Protein AF-A0A847GW94-F1 (afdb_monomer_lite)

Sequence (74 aa):
MTQLITATFVDGMLKPDEELGLTAGTKVRLFLELPDDVHDQRQAACAELDRLCDEFPIELRGPHLTRDQLHERH

Foldseek 3Di:
DDDDWAFDDDPNDTHTPDDPPDDPPDDDDDDDDDPCPVVVVVVVVVVVVVVCCVVPPPPPPDDPDDPVSVVPPD

Structure (mmCIF, N/CA/C/O backbone):
data_AF-A0A847GW94-F1
#
_entry.id   AF-A0A847GW94-F1
#
loop_
_atom_site.group_PDB
_atom_site.id
_atom_site.type_symbol
_atom_site.label_atom_id
_atom_site.label_alt_id
_atom_site.label_comp_id
_atom_site.label_asym_id
_atom_site.label_entity_id
_atom_site.label_seq_id
_atom_site.pdbx_PDB_ins_code
_atom_site.Cartn_x
_atom_site.Cartn_y
_atom_site.Cartn_z
_atom_site.occupancy
_atom_site.B_iso_or_equiv
_atom_site.auth_seq_id
_atom_site.auth_comp_id
_atom_site.auth_asym_id
_atom_site.auth_atom_id
_atom_site.pdbx_PDB_model_num
ATOM 1 N N . MET A 1 1 ? -18.787 -9.780 1.677 1.00 61.56 1 MET A N 1
ATOM 2 C CA . MET A 1 1 ? -18.505 -8.479 1.036 1.00 61.56 1 MET A CA 1
ATOM 3 C C . MET A 1 1 ? -17.431 -7.792 1.857 1.00 61.56 1 MET A C 1
ATOM 5 O O . MET A 1 1 ? -17.469 -7.928 3.073 1.00 61.56 1 MET A O 1
ATOM 9 N N . THR A 1 2 ? -16.460 -7.147 1.216 1.00 72.00 2 THR A N 1
ATOM 10 C CA . THR A 1 2 ? -15.367 -6.440 1.901 1.00 72.00 2 THR A CA 1
ATOM 11 C C . THR A 1 2 ? -15.682 -4.953 1.865 1.00 72.00 2 THR A C 1
ATOM 13 O O . THR A 1 2 ? -15.897 -4.420 0.780 1.00 72.00 2 THR A O 1
ATOM 16 N N . GLN A 1 3 ? -15.742 -4.306 3.026 1.00 79.62 3 GLN A N 1
ATOM 17 C CA . GLN A 1 3 ? -15.920 -2.860 3.141 1.00 79.62 3 GLN A CA 1
ATOM 18 C C . GLN A 1 3 ? -14.551 -2.225 3.391 1.00 79.62 3 GLN A C 1
ATOM 20 O O . GLN A 1 3 ? -13.788 -2.721 4.221 1.00 79.62 3 GLN A O 1
ATOM 25 N N . LEU A 1 4 ? -14.231 -1.170 2.644 1.00 85.25 4 LEU A N 1
ATOM 26 C CA . LEU A 1 4 ? -13.065 -0.331 2.902 1.00 85.25 4 LEU A CA 1
ATOM 27 C C . LEU A 1 4 ? -13.530 0.838 3.767 1.00 85.25 4 LEU A C 1
ATOM 29 O O . LEU A 1 4 ? -14.498 1.502 3.409 1.00 85.25 4 LEU A O 1
ATOM 33 N N . ILE A 1 5 ? -12.876 1.043 4.907 1.00 88.75 5 ILE A N 1
ATOM 34 C CA . ILE A 1 5 ? -13.198 2.123 5.841 1.00 88.75 5 ILE A CA 1
ATOM 35 C C . ILE A 1 5 ? -11.903 2.855 6.147 1.00 88.75 5 ILE A C 1
ATOM 37 O O . ILE A 1 5 ? -10.909 2.227 6.522 1.00 8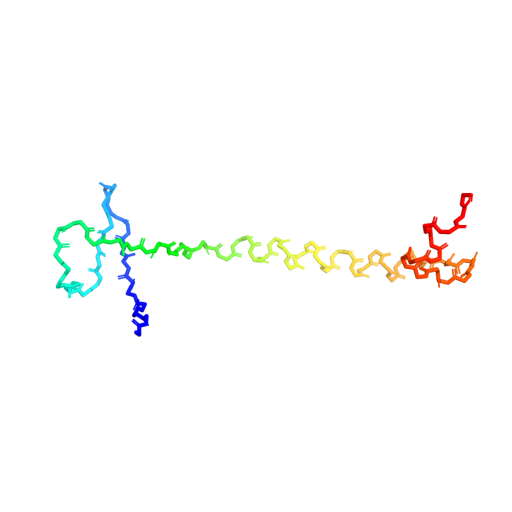8.75 5 ILE A O 1
ATOM 41 N N . THR A 1 6 ? -11.924 4.168 5.961 1.00 90.62 6 THR A N 1
ATOM 42 C CA . THR A 1 6 ? -10.781 5.039 6.217 1.00 90.62 6 THR A CA 1
ATOM 43 C C . THR A 1 6 ? -10.691 5.346 7.709 1.00 90.62 6 THR A C 1
ATOM 45 O O . THR A 1 6 ? -11.698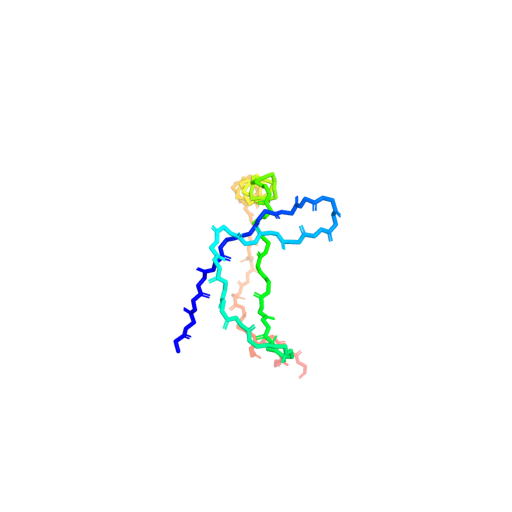 5.406 8.422 1.00 90.62 6 THR A O 1
ATOM 48 N N . ALA A 1 7 ? -9.465 5.466 8.206 1.00 92.06 7 ALA A N 1
ATOM 49 C CA . ALA A 1 7 ? -9.196 5.812 9.588 1.00 92.06 7 ALA A CA 1
ATOM 50 C C . ALA A 1 7 ? -7.978 6.726 9.665 1.00 92.06 7 ALA A C 1
ATOM 52 O O . ALA A 1 7 ? -6.968 6.489 9.000 1.00 92.06 7 ALA A O 1
ATOM 53 N N . THR A 1 8 ? -8.048 7.723 10.539 1.00 92.06 8 THR A N 1
ATOM 54 C CA . THR A 1 8 ? -6.923 8.612 10.822 1.00 92.06 8 THR A CA 1
ATOM 55 C C . THR A 1 8 ? -6.118 8.077 12.002 1.00 92.06 8 THR A C 1
ATOM 57 O O . THR A 1 8 ? -6.674 7.706 13.038 1.00 92.06 8 THR A O 1
ATOM 60 N N . PHE A 1 9 ? -4.793 8.047 11.875 1.00 90.06 9 PHE A N 1
ATOM 61 C CA . PHE A 1 9 ? -3.904 7.692 12.978 1.00 90.06 9 PHE A CA 1
ATOM 62 C C . PHE A 1 9 ? -3.610 8.923 13.847 1.00 90.06 9 PHE A C 1
ATOM 64 O O . PHE A 1 9 ? -2.980 9.872 13.385 1.00 90.06 9 PHE A O 1
ATOM 71 N N . VAL A 1 10 ? -4.064 8.909 15.105 1.00 93.25 10 VAL A N 1
ATOM 72 C CA . VAL A 1 10 ? -3.892 10.013 16.066 1.00 93.25 10 VAL A CA 1
ATOM 73 C C . VAL A 1 10 ? -3.489 9.440 17.423 1.00 93.25 10 VAL A C 1
ATOM 75 O O . VAL A 1 10 ? -4.185 8.579 17.960 1.00 93.25 10 VAL A O 1
ATOM 78 N N . ASP A 1 11 ? -2.371 9.911 17.979 1.00 92.44 11 ASP A N 1
ATOM 79 C CA . ASP A 1 11 ? -1.865 9.531 19.310 1.00 92.44 11 ASP A CA 1
ATOM 80 C C . ASP A 1 11 ? -1.718 8.012 19.532 1.00 92.44 11 ASP A C 1
ATOM 82 O O . ASP A 1 11 ? -2.035 7.481 20.596 1.00 92.44 11 ASP A O 1
ATOM 86 N N . GLY A 1 12 ? -1.256 7.276 18.516 1.00 91.62 12 GLY A N 1
ATOM 87 C CA . GLY A 1 12 ? -1.085 5.822 18.620 1.00 91.62 12 GLY A CA 1
ATOM 88 C C . GLY A 1 12 ? -2.364 5.010 18.397 1.00 91.62 12 GLY A C 1
ATOM 89 O O . GLY A 1 12 ? -2.324 3.784 18.493 1.00 91.62 12 GLY A O 1
ATOM 90 N N . MET A 1 13 ? -3.488 5.663 18.086 1.00 91.06 13 MET A N 1
ATOM 91 C CA . MET A 1 13 ? -4.787 5.026 17.884 1.00 91.06 13 MET A CA 1
ATOM 92 C C . MET A 1 13 ? -5.315 5.286 16.469 1.00 91.06 13 MET A C 1
ATOM 94 O O . MET A 1 13 ? -5.280 6.412 15.976 1.00 91.06 13 MET A O 1
ATOM 98 N N . LEU A 1 14 ? -5.836 4.244 15.816 1.00 91.12 14 LEU A N 1
ATOM 99 C CA . LEU A 1 14 ? -6.584 4.383 14.564 1.00 91.12 14 LEU A CA 1
ATOM 100 C C . LEU A 1 14 ? -8.019 4.794 14.894 1.00 91.12 14 LEU A C 1
ATOM 102 O O . LEU A 1 14 ? -8.724 4.058 15.586 1.00 91.12 14 LEU A O 1
ATOM 106 N N . LYS A 1 15 ? -8.433 5.962 14.407 1.00 92.12 15 LYS A N 1
ATOM 107 C CA . LYS A 1 15 ? -9.783 6.506 14.564 1.00 92.12 15 LYS A CA 1
ATOM 108 C C . LYS A 1 15 ? -10.516 6.396 13.227 1.00 92.12 15 LYS A C 1
ATOM 110 O O . LYS A 1 15 ? -10.177 7.150 12.319 1.00 92.12 15 LYS A O 1
ATOM 115 N N . PRO A 1 16 ? -11.450 5.446 13.077 1.00 92.31 16 PRO A N 1
ATOM 116 C CA . PRO A 1 16 ? -12.276 5.336 11.883 1.00 92.31 16 PRO A CA 1
ATOM 117 C C . PRO A 1 16 ? -13.115 6.592 11.668 1.00 92.31 16 PRO A C 1
ATOM 119 O O . PRO A 1 16 ? -13.586 7.183 12.641 1.00 92.31 16 PRO A O 1
ATOM 122 N N . ASP A 1 17 ? -13.344 6.948 10.409 1.00 91.69 17 ASP A N 1
ATOM 123 C CA . ASP A 1 17 ? -14.192 8.096 10.065 1.00 91.69 17 ASP A CA 1
ATOM 124 C C . ASP A 1 17 ? -15.688 7.795 10.299 1.00 91.69 17 ASP A C 1
ATOM 126 O O . ASP A 1 17 ? -16.502 8.707 10.441 1.00 91.69 17 ASP A O 1
ATOM 130 N N . GLU A 1 18 ? -16.044 6.509 10.400 1.00 90.69 18 GLU A N 1
ATOM 131 C CA . GLU A 1 18 ? -17.400 6.009 10.645 1.00 90.69 18 GLU A CA 1
ATOM 132 C C . GLU A 1 18 ? -17.424 4.940 11.748 1.00 90.69 18 GLU A C 1
ATOM 134 O O . GLU A 1 18 ? -16.448 4.225 11.987 1.00 90.69 18 GLU A O 1
ATOM 139 N N . GLU A 1 19 ? -18.568 4.778 12.416 1.00 87.75 19 GLU A N 1
ATOM 140 C CA . GLU A 1 19 ? -18.735 3.744 13.436 1.00 87.75 19 GLU A CA 1
ATOM 141 C C . GLU A 1 19 ? -18.772 2.344 12.802 1.00 87.75 19 GLU A C 1
ATOM 143 O O . GLU A 1 19 ? -19.668 2.004 12.034 1.00 87.75 19 GLU A O 1
ATOM 148 N N . LEU A 1 20 ? -17.785 1.507 13.140 1.00 87.25 20 LEU A N 1
ATOM 149 C CA . LEU A 1 20 ? -17.576 0.221 12.468 1.00 87.25 20 LEU A CA 1
ATOM 150 C C . LEU A 1 20 ? -18.606 -0.861 12.846 1.00 87.25 20 LEU A C 1
ATOM 152 O O . LEU A 1 20 ? -18.700 -1.880 12.164 1.00 87.25 20 LEU A O 1
ATOM 156 N N . GLY A 1 21 ? -19.309 -0.704 13.976 1.00 86.75 21 GLY A N 1
ATOM 157 C CA . GLY A 1 21 ? -20.263 -1.700 14.485 1.00 86.75 21 GLY A CA 1
ATOM 158 C C . GLY A 1 21 ? -19.667 -3.099 14.727 1.00 86.75 21 GLY A C 1
ATOM 159 O O . GLY A 1 21 ? -20.395 -4.090 14.713 1.00 86.75 21 GLY A O 1
ATOM 160 N N . LEU A 1 22 ? -18.345 -3.210 14.912 1.00 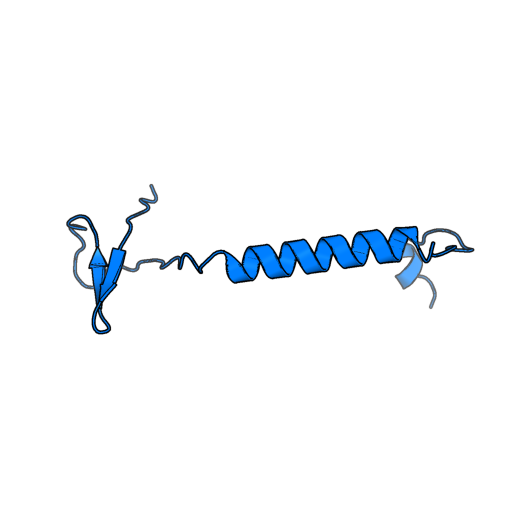86.69 22 LEU A N 1
ATOM 161 C CA . LEU A 1 22 ? -17.658 -4.499 15.040 1.00 86.69 22 LEU A CA 1
ATOM 162 C C . LEU A 1 22 ? -17.721 -5.026 16.471 1.00 86.69 22 LEU A C 1
ATOM 164 O O . LEU A 1 22 ? -17.475 -4.308 17.439 1.00 86.69 22 LEU A O 1
ATOM 168 N N . THR A 1 23 ? -17.958 -6.327 16.607 1.00 90.19 23 THR A N 1
ATOM 169 C CA . THR A 1 23 ? -17.851 -7.013 17.896 1.00 90.19 23 THR A CA 1
ATOM 170 C C . THR A 1 23 ? -16.387 -7.233 18.277 1.00 90.19 23 THR A C 1
ATOM 172 O O . THR A 1 23 ? -15.521 -7.400 17.409 1.00 90.19 23 THR A O 1
ATOM 175 N N . ALA A 1 24 ? -16.101 -7.310 19.578 1.00 88.06 24 ALA A N 1
ATOM 176 C CA . ALA A 1 24 ? -14.766 -7.644 20.068 1.00 88.06 24 ALA A CA 1
ATOM 177 C C . ALA A 1 24 ? -14.252 -8.967 19.459 1.00 88.06 24 ALA A C 1
ATOM 179 O O . ALA A 1 24 ? -14.999 -9.935 19.327 1.00 88.06 24 ALA A O 1
ATOM 180 N N . GLY A 1 25 ? -12.972 -9.001 19.074 1.00 89.81 25 GLY A N 1
ATOM 181 C CA . GLY A 1 25 ? -12.341 -10.169 18.441 1.00 89.81 25 GLY A CA 1
ATOM 182 C C . GLY A 1 25 ? -12.517 -10.267 16.919 1.00 89.81 25 GLY A C 1
ATOM 183 O O . GLY A 1 25 ? -11.998 -11.204 16.309 1.00 89.81 25 GLY A O 1
ATOM 184 N N . THR A 1 26 ? -13.197 -9.307 16.285 1.00 89.12 26 THR A N 1
ATOM 185 C CA . THR A 1 26 ? -13.299 -9.263 14.820 1.00 89.12 26 THR A CA 1
ATOM 186 C C . THR A 1 26 ? -11.927 -9.021 14.188 1.00 89.12 26 THR A C 1
ATOM 188 O O . THR A 1 26 ? -11.232 -8.065 14.526 1.00 89.12 26 THR A O 1
ATOM 191 N N . LYS A 1 27 ? -11.528 -9.889 13.252 1.00 89.56 27 LYS A N 1
ATOM 192 C CA . LYS A 1 27 ? -10.285 -9.723 12.489 1.00 89.56 27 LYS A CA 1
ATOM 193 C C . LYS A 1 27 ? -10.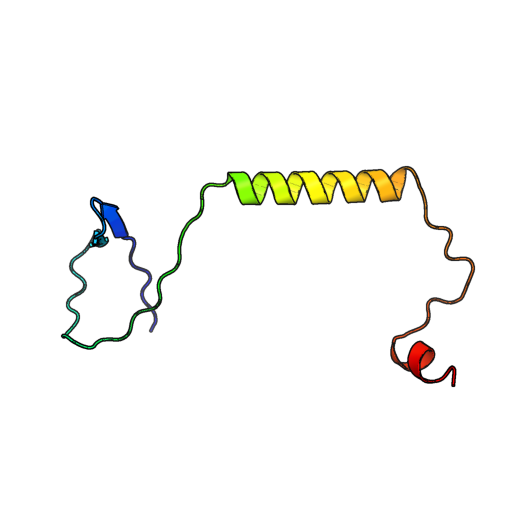487 -8.691 11.386 1.00 89.56 27 LYS A C 1
ATOM 195 O O . LYS A 1 27 ? -11.411 -8.819 10.589 1.00 89.56 27 LYS A O 1
ATOM 200 N N . VAL A 1 28 ? -9.571 -7.734 11.296 1.00 87.62 28 VAL A N 1
ATOM 201 C CA . VAL A 1 28 ? -9.550 -6.714 10.241 1.00 87.62 28 VAL A CA 1
ATOM 202 C C . VAL A 1 28 ? -8.226 -6.755 9.483 1.00 87.62 28 VAL A C 1
ATOM 204 O O . VAL A 1 28 ? -7.224 -7.268 9.984 1.00 87.62 28 VAL A O 1
ATOM 207 N N . ARG A 1 29 ? -8.231 -6.237 8.254 1.00 88.75 29 ARG A N 1
ATOM 208 C CA . ARG A 1 29 ? -7.023 -5.999 7.457 1.00 88.75 29 ARG A CA 1
ATOM 209 C C . ARG A 1 29 ? -6.789 -4.498 7.392 1.00 88.75 29 ARG A C 1
ATOM 211 O O . ARG A 1 29 ? -7.725 -3.759 7.114 1.00 88.75 29 ARG A O 1
ATOM 218 N N . LEU A 1 30 ? -5.556 -4.081 7.645 1.00 88.00 30 LEU A N 1
ATOM 219 C CA . LEU A 1 30 ? -5.141 -2.685 7.575 1.00 88.00 30 LEU A CA 1
ATOM 220 C C . LEU A 1 30 ? -4.398 -2.458 6.263 1.00 88.00 30 LEU A C 1
ATOM 222 O O . LEU A 1 30 ? -3.497 -3.225 5.923 1.00 88.00 30 LEU A O 1
ATOM 226 N N . PHE A 1 31 ? -4.780 -1.404 5.553 1.00 87.12 31 PHE A N 1
ATOM 227 C CA . PHE A 1 31 ? -4.075 -0.903 4.382 1.00 87.12 31 PHE A CA 1
ATOM 228 C C . PHE A 1 31 ? -3.597 0.504 4.720 1.00 87.12 31 PHE A C 1
ATOM 230 O O . PHE A 1 31 ? -4.379 1.313 5.210 1.00 87.12 31 PHE A O 1
ATOM 237 N N . LEU A 1 32 ? -2.304 0.758 4.532 1.00 84.56 32 LEU A N 1
ATOM 238 C CA . LEU A 1 32 ? -1.702 2.058 4.795 1.00 84.56 32 LEU A CA 1
ATOM 239 C C . LEU A 1 32 ? -1.528 2.782 3.467 1.00 84.56 32 LEU A C 1
ATOM 241 O O . LEU A 1 32 ? -0.851 2.269 2.575 1.00 84.56 32 LEU A O 1
ATOM 245 N N . GLU A 1 33 ? -2.116 3.966 3.358 1.00 79.62 33 GLU A N 1
ATOM 246 C CA . GLU A 1 33 ? -1.791 4.905 2.292 1.00 79.62 33 GLU A CA 1
ATOM 247 C C . GLU A 1 33 ? -0.506 5.624 2.699 1.00 79.62 33 GLU A C 1
ATOM 249 O O . GLU A 1 33 ? -0.485 6.445 3.616 1.00 79.62 33 GLU A O 1
ATOM 254 N N . LEU A 1 34 ? 0.603 5.220 2.084 1.00 77.50 34 LEU A N 1
ATOM 255 C CA . LEU A 1 34 ? 1.876 5.907 2.249 1.00 77.50 34 LEU A CA 1
ATOM 256 C C . LEU A 1 34 ? 1.868 7.155 1.357 1.00 77.50 34 LEU A C 1
ATOM 258 O O . LEU A 1 34 ? 1.347 7.074 0.244 1.00 77.50 34 LEU A O 1
ATOM 262 N N . PRO A 1 35 ? 2.436 8.286 1.813 1.00 70.12 35 PRO A N 1
ATOM 263 C CA . PRO A 1 35 ? 2.572 9.472 0.976 1.00 70.12 35 PRO A CA 1
ATOM 264 C C . PRO A 1 35 ? 3.319 9.144 -0.326 1.00 70.12 35 PRO A C 1
ATOM 266 O O . PRO A 1 35 ? 4.208 8.286 -0.346 1.00 70.12 35 PRO A O 1
ATOM 269 N N . ASP A 1 36 ? 2.938 9.842 -1.399 1.00 65.00 36 ASP A N 1
ATOM 270 C CA . ASP A 1 36 ? 3.346 9.586 -2.791 1.00 65.00 36 ASP A CA 1
ATOM 271 C C . ASP A 1 36 ? 4.863 9.615 -3.042 1.00 65.00 36 ASP A C 1
ATOM 273 O O . ASP A 1 36 ? 5.311 9.136 -4.080 1.00 65.00 36 ASP A O 1
ATOM 277 N N . ASP A 1 37 ? 5.680 10.054 -2.080 1.00 62.12 37 ASP A N 1
ATOM 278 C CA . ASP A 1 37 ? 7.144 10.090 -2.184 1.00 62.12 37 ASP A CA 1
ATOM 279 C C . ASP A 1 37 ? 7.756 8.745 -2.632 1.00 62.12 37 ASP A C 1
ATOM 281 O O . ASP A 1 37 ? 8.753 8.709 -3.355 1.00 62.12 37 ASP A O 1
ATOM 285 N N . VAL A 1 38 ? 7.156 7.614 -2.240 1.00 62.62 38 VAL A N 1
ATOM 286 C CA . VAL A 1 38 ? 7.609 6.272 -2.661 1.00 62.62 38 VAL A CA 1
ATOM 287 C C . VAL A 1 38 ? 7.188 5.954 -4.101 1.00 62.62 38 VAL A C 1
ATOM 289 O O . VAL A 1 38 ? 7.915 5.267 -4.827 1.00 62.62 38 VAL A O 1
ATOM 292 N N . HIS A 1 39 ? 6.020 6.437 -4.527 1.00 64.56 39 HIS A N 1
ATOM 293 C CA . HIS A 1 39 ? 5.552 6.289 -5.903 1.00 64.56 39 HIS A CA 1
ATOM 294 C C . HIS A 1 39 ? 6.417 7.115 -6.857 1.00 64.56 39 HIS A C 1
ATOM 296 O O . HIS A 1 39 ? 6.873 6.592 -7.877 1.00 64.56 39 HIS A O 1
ATOM 302 N N . ASP A 1 40 ? 6.735 8.344 -6.460 1.00 69.75 40 ASP A N 1
ATOM 303 C CA . ASP A 1 40 ? 7.565 9.271 -7.223 1.00 69.75 40 ASP A CA 1
ATOM 304 C C . ASP A 1 40 ? 9.006 8.768 -7.350 1.00 69.75 40 ASP A C 1
ATOM 306 O O . ASP A 1 40 ? 9.568 8.765 -8.447 1.00 69.75 40 ASP A O 1
ATOM 310 N N . GLN A 1 41 ? 9.594 8.232 -6.272 1.00 76.12 41 GLN A N 1
ATOM 311 C CA . GLN A 1 41 ? 10.917 7.596 -6.335 1.00 76.12 41 GLN A CA 1
ATOM 312 C C . GLN A 1 41 ? 10.937 6.386 -7.271 1.00 76.12 41 GLN A C 1
ATOM 314 O O . GLN A 1 41 ? 11.884 6.207 -8.039 1.00 76.12 41 GLN A O 1
ATOM 319 N N . ARG A 1 42 ? 9.889 5.554 -7.240 1.00 79.38 42 ARG A N 1
ATOM 320 C CA . ARG A 1 42 ? 9.780 4.400 -8.137 1.00 79.38 42 ARG A CA 1
ATOM 321 C C . ARG A 1 42 ? 9.617 4.840 -9.590 1.00 79.38 42 ARG A C 1
ATOM 323 O O . ARG A 1 42 ? 10.248 4.253 -10.465 1.00 79.38 42 ARG A O 1
ATOM 330 N N . GLN A 1 43 ? 8.793 5.850 -9.855 1.00 82.62 43 GLN A N 1
ATOM 331 C CA . GLN A 1 43 ? 8.607 6.388 -11.200 1.00 82.62 43 GLN A CA 1
ATOM 332 C C . GLN A 1 43 ? 9.909 6.999 -11.734 1.00 82.62 43 GLN A C 1
ATOM 334 O O . GLN A 1 43 ? 10.280 6.728 -12.875 1.00 82.62 43 GLN A O 1
ATOM 339 N N . ALA A 1 44 ? 10.636 7.744 -10.897 1.00 84.50 44 ALA A N 1
ATOM 340 C CA . ALA A 1 44 ? 11.942 8.298 -11.239 1.00 84.50 44 ALA A CA 1
ATOM 341 C C . ALA A 1 44 ? 12.972 7.198 -11.547 1.00 84.50 44 ALA A C 1
ATOM 343 O O . ALA A 1 44 ? 13.654 7.277 -12.566 1.00 84.50 44 ALA A O 1
ATOM 344 N N . ALA A 1 45 ? 13.032 6.144 -10.726 1.00 86.81 45 ALA A N 1
ATOM 345 C CA . ALA A 1 45 ? 13.925 5.007 -10.951 1.00 86.81 45 ALA A CA 1
ATOM 346 C C . ALA A 1 45 ? 13.591 4.245 -12.246 1.00 86.81 45 ALA A C 1
ATOM 348 O O . ALA A 1 45 ? 14.491 3.854 -12.986 1.00 86.81 45 ALA A O 1
ATOM 349 N N . CYS A 1 46 ? 12.304 4.052 -12.558 1.00 89.94 46 CYS A N 1
ATOM 350 C CA . CYS A 1 46 ? 11.891 3.452 -13.830 1.00 89.94 46 CYS A CA 1
ATOM 351 C C . CYS A 1 46 ? 12.283 4.331 -15.026 1.00 89.94 46 CYS A C 1
ATOM 353 O O . CYS A 1 46 ? 12.840 3.820 -15.991 1.00 89.94 46 CYS A O 1
ATOM 355 N N . ALA A 1 47 ? 12.064 5.645 -14.941 1.00 91.12 47 ALA A N 1
ATOM 356 C CA . ALA A 1 47 ? 12.439 6.571 -16.008 1.00 91.12 47 ALA A CA 1
ATOM 357 C C . ALA A 1 47 ? 13.962 6.632 -16.235 1.00 91.12 47 ALA A C 1
ATOM 359 O O . ALA A 1 47 ? 14.411 6.826 -17.363 1.00 91.12 47 ALA A O 1
ATOM 360 N N . GLU A 1 48 ? 14.766 6.474 -15.180 1.00 92.12 48 GLU A N 1
ATOM 361 C CA . GLU A 1 48 ? 16.223 6.351 -15.293 1.00 92.12 48 GLU A CA 1
ATOM 362 C C . GLU A 1 48 ? 16.626 5.065 -16.025 1.00 92.12 48 GLU A C 1
ATOM 364 O O . GLU A 1 48 ? 17.464 5.115 -16.924 1.00 92.12 48 GLU A O 1
ATOM 369 N N . LEU A 1 49 ? 15.998 3.931 -15.696 1.00 88.44 49 LEU A N 1
ATOM 370 C CA . LEU A 1 49 ? 16.242 2.664 -16.392 1.00 88.44 49 LEU A CA 1
ATOM 371 C C . LEU A 1 49 ? 15.900 2.748 -17.882 1.00 88.44 49 LEU A C 1
ATOM 373 O O . LEU A 1 49 ? 16.690 2.282 -18.700 1.00 88.44 49 LEU A O 1
ATOM 377 N N . ASP A 1 50 ? 14.777 3.376 -18.233 1.00 88.81 50 ASP A N 1
ATOM 378 C CA . ASP A 1 50 ? 14.385 3.558 -19.635 1.00 88.81 50 ASP A CA 1
ATOM 379 C C . ASP A 1 50 ? 15.440 4.376 -20.402 1.00 88.81 50 ASP A C 1
ATOM 381 O O . ASP A 1 50 ? 15.878 3.970 -21.479 1.00 88.81 50 ASP A O 1
ATOM 385 N N . ARG A 1 51 ? 15.945 5.469 -19.807 1.00 89.62 51 ARG A N 1
ATOM 386 C CA . ARG A 1 51 ? 17.043 6.254 -20.400 1.00 89.62 51 ARG A CA 1
ATOM 387 C C . ARG A 1 51 ? 18.315 5.435 -20.573 1.00 89.62 51 ARG A C 1
ATOM 389 O O . ARG A 1 51 ? 18.961 5.537 -21.609 1.00 89.62 51 ARG A O 1
ATOM 396 N N . LEU A 1 52 ? 18.677 4.617 -19.585 1.00 87.00 52 LEU A N 1
ATOM 397 C CA . LEU A 1 52 ? 19.853 3.750 -19.682 1.00 87.00 52 LEU A CA 1
ATOM 398 C C . LEU A 1 52 ? 19.708 2.720 -20.808 1.00 87.00 52 LEU A C 1
ATOM 400 O O . LEU A 1 52 ? 20.694 2.422 -21.480 1.00 87.00 52 LEU A O 1
ATOM 404 N N . CYS A 1 53 ? 18.502 2.196 -21.040 1.00 85.06 53 CYS A N 1
ATOM 405 C CA . CYS A 1 53 ? 18.231 1.307 -22.168 1.00 85.06 53 CYS A CA 1
ATOM 406 C C . CYS A 1 53 ? 18.382 2.011 -23.525 1.00 85.06 53 CYS A C 1
ATOM 408 O O . CYS A 1 53 ? 18.888 1.392 -24.464 1.00 85.06 53 CYS A O 1
ATOM 410 N N . ASP A 1 54 ? 17.985 3.283 -23.617 1.00 83.00 54 ASP A N 1
ATOM 411 C CA . ASP A 1 54 ? 18.141 4.094 -24.828 1.00 83.00 54 ASP A CA 1
ATOM 412 C C . ASP A 1 54 ? 19.610 4.488 -25.080 1.00 83.00 54 ASP A C 1
ATOM 414 O O . ASP A 1 54 ? 20.084 4.445 -26.218 1.00 83.00 54 ASP A O 1
ATOM 418 N N . GLU A 1 55 ? 20.347 4.862 -24.029 1.00 88.00 55 GLU A N 1
ATOM 419 C CA . GLU A 1 55 ? 21.749 5.301 -24.115 1.00 88.00 55 GLU A CA 1
ATOM 420 C C . GLU A 1 55 ? 22.725 4.139 -24.336 1.00 88.00 55 GLU A C 1
ATOM 422 O O . GLU A 1 55 ? 23.707 4.273 -25.074 1.00 88.00 55 GLU A O 1
ATOM 427 N N . PHE A 1 56 ? 22.455 2.991 -23.714 1.00 79.81 56 PHE A N 1
ATOM 428 C CA . PHE A 1 56 ? 23.299 1.801 -23.767 1.00 79.81 56 PHE A CA 1
ATOM 429 C C . PHE A 1 56 ? 22.496 0.618 -24.310 1.00 79.81 56 PHE A C 1
ATOM 431 O O . PHE A 1 56 ? 22.118 -0.280 -23.548 1.00 79.81 56 PHE A O 1
ATOM 438 N N . PRO A 1 57 ? 22.245 0.576 -25.632 1.00 73.31 57 PRO A N 1
ATOM 439 C CA . PRO A 1 57 ? 21.513 -0.525 -26.228 1.00 73.31 57 PRO A CA 1
ATOM 440 C C . PRO A 1 57 ? 22.276 -1.828 -25.980 1.00 73.31 57 PRO A C 1
ATOM 442 O O . PRO A 1 57 ? 23.401 -2.025 -26.447 1.00 73.31 57 PRO A O 1
ATOM 445 N N . ILE A 1 58 ? 21.659 -2.736 -25.223 1.00 74.50 58 ILE A N 1
ATOM 446 C CA . ILE A 1 58 ? 22.216 -4.066 -24.989 1.00 74.50 58 ILE A CA 1
ATOM 447 C C . ILE A 1 58 ? 22.069 -4.852 -26.293 1.00 74.50 58 ILE A C 1
ATOM 449 O O . ILE A 1 58 ? 21.014 -5.414 -26.588 1.00 74.50 58 ILE A O 1
ATOM 453 N N . GLU A 1 59 ? 23.141 -4.910 -27.082 1.00 73.25 59 GLU A N 1
ATOM 454 C CA . GLU A 1 59 ? 23.228 -5.821 -28.220 1.00 73.25 59 GLU A CA 1
ATOM 455 C C . GLU A 1 59 ? 23.303 -7.263 -27.704 1.00 73.25 59 GLU A C 1
ATOM 457 O O . GLU A 1 59 ? 24.381 -7.821 -27.476 1.00 73.25 59 GLU A O 1
ATOM 462 N N . LEU A 1 60 ? 22.144 -7.897 -27.526 1.00 68.00 60 LEU A N 1
ATOM 463 C CA . LEU A 1 60 ? 22.058 -9.333 -27.292 1.00 68.00 60 LEU A CA 1
ATOM 464 C C . LEU A 1 60 ? 22.478 -10.059 -28.576 1.00 68.00 60 LEU A C 1
ATOM 466 O O . LEU A 1 60 ? 21.661 -10.439 -29.413 1.00 68.00 60 LEU A O 1
ATOM 470 N N . ARG A 1 61 ? 23.788 -10.241 -28.759 1.00 62.88 61 ARG A N 1
ATOM 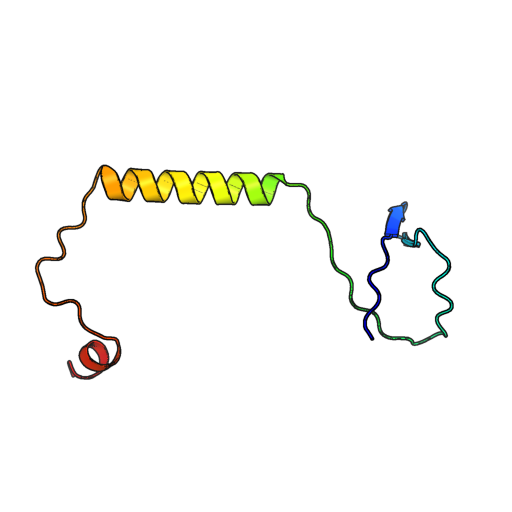471 C CA . ARG A 1 61 ? 24.342 -11.078 -29.828 1.00 62.88 61 ARG A CA 1
ATOM 472 C C . ARG A 1 61 ? 24.171 -12.546 -29.455 1.00 62.88 61 ARG A C 1
ATOM 474 O O . ARG A 1 61 ? 25.096 -13.202 -28.985 1.00 62.88 61 ARG A O 1
ATOM 481 N N . GLY A 1 62 ? 22.961 -13.055 -29.646 1.00 70.19 62 GLY A N 1
ATOM 482 C CA . GLY A 1 62 ? 22.629 -14.459 -29.446 1.00 70.19 62 GLY A CA 1
ATOM 483 C C . GLY A 1 62 ? 21.121 -14.700 -29.483 1.00 70.19 62 GLY A C 1
ATOM 484 O O . GLY A 1 62 ? 20.343 -13.762 -29.323 1.00 70.19 62 GLY A O 1
ATOM 485 N N . PRO A 1 63 ? 20.680 -15.947 -29.704 1.00 75.75 63 PRO A N 1
ATOM 486 C CA . PRO A 1 63 ? 19.267 -16.278 -29.601 1.00 75.75 63 PRO A CA 1
ATOM 487 C C . PRO A 1 63 ? 18.773 -15.992 -28.178 1.00 75.75 63 PRO A C 1
ATOM 489 O O . PRO A 1 63 ? 19.411 -16.399 -27.205 1.00 75.75 63 PRO A O 1
ATOM 492 N N . HIS A 1 64 ? 17.631 -15.311 -28.059 1.00 74.25 64 HIS A N 1
ATOM 493 C CA . HIS A 1 64 ? 16.917 -15.197 -26.791 1.00 74.25 64 HIS A CA 1
ATOM 494 C C . HIS A 1 64 ? 16.507 -16.597 -26.346 1.00 74.25 64 HIS A C 1
ATOM 496 O O . HIS A 1 64 ? 15.611 -17.207 -26.928 1.00 74.25 64 HIS A O 1
ATOM 502 N N . LEU A 1 65 ? 17.196 -17.120 -25.338 1.00 78.94 65 LEU A N 1
ATOM 503 C CA . LEU A 1 65 ? 16.870 -18.421 -24.788 1.00 78.94 65 LEU A CA 1
ATOM 504 C C . LEU A 1 65 ? 15.662 -18.285 -23.874 1.00 78.94 65 LEU A C 1
ATOM 506 O O . LEU A 1 65 ? 15.606 -17.423 -22.995 1.00 78.94 65 LEU A O 1
ATOM 510 N N . THR A 1 66 ? 14.694 -19.162 -24.084 1.00 80.88 66 THR A N 1
ATOM 511 C CA . THR A 1 66 ? 13.612 -19.380 -23.129 1.00 80.88 66 THR A CA 1
ATOM 512 C C . THR A 1 66 ? 14.172 -19.972 -21.835 1.00 80.88 66 THR A C 1
ATOM 514 O O . THR A 1 66 ? 15.262 -20.547 -21.810 1.00 80.88 66 THR A O 1
ATOM 517 N N . ARG A 1 67 ? 13.411 -19.855 -20.742 1.00 78.56 67 ARG A N 1
ATOM 518 C CA . ARG A 1 67 ? 13.775 -20.441 -19.443 1.00 78.56 67 ARG A CA 1
ATOM 519 C C . ARG A 1 67 ? 14.160 -21.920 -19.568 1.00 78.56 67 ARG A C 1
ATOM 521 O O . ARG A 1 67 ? 15.155 -22.338 -18.990 1.00 78.56 67 ARG A O 1
ATOM 528 N N . ASP A 1 68 ? 13.399 -22.683 -20.345 1.00 84.94 68 ASP A N 1
ATOM 529 C CA . ASP A 1 68 ? 13.612 -24.124 -20.494 1.00 84.94 68 ASP A CA 1
ATOM 530 C C . ASP A 1 68 ? 14.917 -24.404 -21.273 1.00 84.94 68 ASP A C 1
ATOM 532 O O . ASP A 1 68 ? 15.739 -25.207 -20.839 1.00 84.94 68 ASP A O 1
ATOM 536 N N . GLN A 1 69 ? 15.218 -23.614 -22.311 1.00 79.94 69 GLN A N 1
ATOM 537 C CA . GLN A 1 69 ? 16.492 -23.684 -23.049 1.00 79.94 69 GLN A CA 1
ATOM 538 C C . GLN A 1 69 ? 17.720 -23.265 -22.221 1.00 79.94 69 GLN A C 1
ATOM 540 O O . GLN A 1 69 ? 18.841 -23.667 -22.534 1.00 79.94 69 GLN A O 1
ATOM 545 N N . LEU A 1 70 ? 17.548 -22.441 -21.181 1.00 81.62 70 LEU A N 1
ATOM 546 C CA . LEU A 1 70 ? 18.623 -22.130 -20.232 1.00 81.62 70 LEU A CA 1
ATOM 547 C C . LEU A 1 70 ? 18.911 -23.305 -19.292 1.00 81.62 70 LEU A C 1
ATOM 549 O O . LEU A 1 7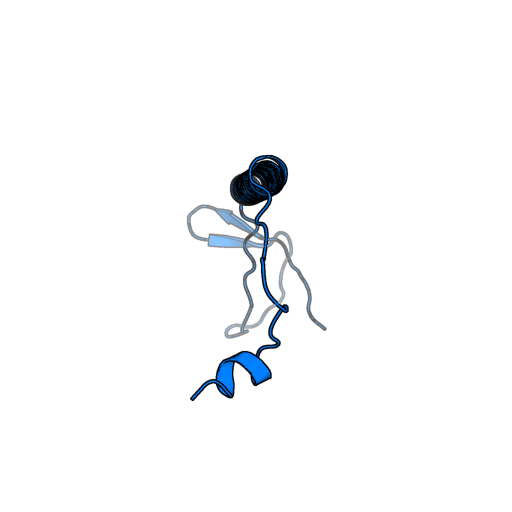0 ? 20.064 -23.510 -18.922 1.00 81.62 70 LEU A O 1
ATOM 553 N N . HIS A 1 71 ? 17.885 -24.073 -18.926 1.00 80.00 71 HIS A N 1
ATOM 554 C CA . HIS A 1 71 ? 18.011 -25.231 -18.039 1.00 80.00 71 HIS A CA 1
ATOM 555 C C . HIS A 1 71 ? 18.633 -26.451 -18.739 1.00 80.00 71 HIS A C 1
ATOM 557 O O . HIS A 1 71 ? 19.302 -27.249 -18.091 1.00 80.00 71 HIS A O 1
ATOM 563 N N . GLU A 1 72 ? 18.459 -26.575 -20.056 1.00 78.12 72 GLU A N 1
ATOM 564 C CA . GLU A 1 72 ? 18.946 -27.701 -20.870 1.00 78.12 72 GLU A CA 1
ATOM 565 C C . GLU A 1 72 ? 20.431 -27.595 -21.282 1.00 78.12 72 GLU A C 1
ATOM 567 O O . GLU A 1 72 ? 20.939 -28.446 -22.007 1.00 78.12 72 GLU A O 1
ATOM 572 N N . ARG A 1 73 ? 21.159 -26.563 -20.829 1.00 67.88 73 ARG A N 1
ATOM 573 C CA . ARG A 1 73 ? 22.584 -26.334 -21.156 1.00 67.88 73 ARG A CA 1
ATOM 574 C C . ARG A 1 73 ? 23.585 -27.171 -20.332 1.00 67.88 73 ARG A C 1
ATOM 576 O O . ARG A 1 73 ? 24.776 -26.858 -20.364 1.00 67.88 73 ARG A O 1
ATOM 583 N N . HIS A 1 74 ? 23.125 -28.194 -19.610 1.00 55.50 74 HIS A N 1
ATOM 584 C CA . HIS A 1 74 ? 23.940 -29.058 -18.746 1.00 55.50 74 HIS A CA 1
ATOM 585 C C . HIS A 1 74 ? 24.144 -30.458 -19.323 1.00 55.50 74 HIS A C 1
ATOM 587 O O . HIS A 1 74 ? 23.140 -31.080 -19.729 1.00 55.50 74 HIS A O 1
#

pLDDT: mean 82.05, std 9.38, range [55.5, 93.25]

Secondary structure (DSSP, 8-state):
-PPP--EEEETTEEEESS---PPTT----------THHHHHHHHHHHHHHHHHHHS-----S----HHHHHT--

Radius of gyration: 23.97 Å; chains: 1; bounding box: 45×39×50 Å